Protein AF-A0A9E1V1H5-F1 (afdb_monomer)

Secondary structure (DSSP, 8-state):
--HHHHHHHHHHHHHHHHHHHHHHHTS------TT---B-TTT-SBGGG-TTT-HHHHHHH-B-TTT-SBGGG-TTT-GGGHHHHHHTT--BTTTTB-GGG-GGGTTTT----

Structure (mmCIF, N/CA/C/O backbone):
data_AF-A0A9E1V1H5-F1
#
_entry.id   AF-A0A9E1V1H5-F1
#
loop_
_atom_site.group_PDB
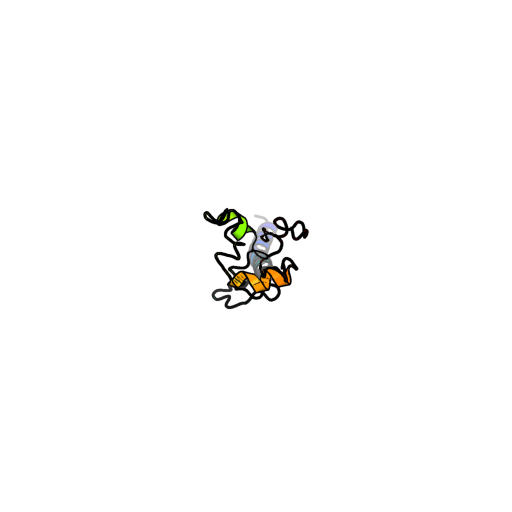_atom_site.id
_atom_site.type_symbol
_atom_site.label_atom_id
_atom_site.label_alt_id
_atom_site.label_comp_id
_atom_site.label_asym_id
_atom_site.label_entity_id
_atom_site.label_seq_id
_atom_site.pdbx_PDB_ins_code
_atom_site.Cartn_x
_atom_site.Cartn_y
_atom_site.Cartn_z
_atom_site.occupancy
_atom_site.B_iso_or_equiv
_atom_site.auth_seq_id
_atom_site.auth_comp_id
_atom_site.auth_asym_id
_atom_site.auth_atom_id
_atom_site.pdbx_PDB_model_num
ATOM 1 N N . MET A 1 1 ? 70.006 -4.438 -20.877 1.00 54.75 1 MET A N 1
ATOM 2 C CA . MET A 1 1 ? 68.636 -4.515 -20.324 1.00 54.75 1 MET A CA 1
ATOM 3 C C . MET A 1 1 ? 68.122 -5.923 -20.551 1.00 54.75 1 MET A C 1
ATOM 5 O O . MET A 1 1 ? 68.123 -6.392 -21.683 1.00 54.75 1 MET A O 1
ATOM 9 N N . SER A 1 2 ? 67.880 -6.645 -19.459 1.00 50.97 2 SER A N 1
ATOM 10 C CA . SER A 1 2 ? 67.689 -8.096 -19.418 1.00 50.97 2 SER A CA 1
ATOM 11 C C . SER A 1 2 ? 66.461 -8.512 -20.227 1.00 50.97 2 SER A C 1
ATOM 13 O O . SER A 1 2 ? 65.368 -8.005 -19.998 1.00 50.97 2 SER A O 1
ATOM 15 N N . LYS A 1 3 ? 66.639 -9.457 -21.163 1.00 62.97 3 LYS A N 1
ATOM 16 C CA . LYS A 1 3 ? 65.586 -10.034 -22.028 1.00 62.97 3 LYS A CA 1
ATOM 17 C C . LYS A 1 3 ? 64.317 -10.445 -21.258 1.00 62.97 3 LYS A C 1
ATOM 19 O O . LYS A 1 3 ? 63.225 -10.415 -21.810 1.00 62.97 3 LYS A O 1
ATOM 24 N N . ASN A 1 4 ? 64.454 -10.730 -19.965 1.00 56.47 4 ASN A N 1
ATOM 25 C CA . ASN A 1 4 ? 63.372 -11.074 -19.047 1.00 56.47 4 ASN A CA 1
ATOM 26 C C . ASN A 1 4 ? 62.415 -9.893 -18.772 1.00 56.47 4 ASN A C 1
ATOM 28 O O . ASN A 1 4 ? 61.225 -10.112 -18.574 1.00 56.47 4 ASN A O 1
ATOM 32 N N . ILE A 1 5 ? 62.901 -8.646 -18.817 1.00 63.25 5 ILE A N 1
ATOM 33 C CA . ILE A 1 5 ? 62.079 -7.432 -18.658 1.00 63.25 5 ILE A CA 1
ATOM 34 C C . ILE A 1 5 ? 61.210 -7.209 -19.904 1.00 63.25 5 ILE A C 1
ATOM 36 O O . ILE A 1 5 ? 60.038 -6.868 -19.782 1.00 63.25 5 ILE A O 1
ATOM 40 N N . ALA A 1 6 ? 61.745 -7.474 -21.102 1.00 60.94 6 ALA A N 1
ATOM 41 C CA . ALA A 1 6 ? 60.985 -7.347 -22.348 1.00 60.94 6 ALA A CA 1
ATOM 42 C C . ALA A 1 6 ? 59.823 -8.358 -22.427 1.00 60.94 6 ALA A C 1
ATOM 44 O O . ALA A 1 6 ? 58.735 -8.007 -22.874 1.00 60.94 6 ALA A O 1
ATOM 45 N N . ILE A 1 7 ? 60.023 -9.586 -21.932 1.00 62.88 7 ILE A N 1
ATOM 46 C CA . ILE A 1 7 ? 58.978 -10.624 -21.895 1.00 62.88 7 ILE A CA 1
ATOM 47 C C . ILE A 1 7 ? 57.887 -10.279 -20.865 1.00 62.88 7 ILE A C 1
ATOM 49 O O . ILE A 1 7 ? 56.702 -10.457 -21.145 1.00 62.88 7 ILE A O 1
ATOM 53 N N . ALA A 1 8 ? 58.259 -9.722 -19.706 1.00 60.72 8 ALA A N 1
ATOM 54 C CA . ALA A 1 8 ? 57.297 -9.303 -18.684 1.00 60.72 8 ALA A CA 1
ATOM 55 C C . ALA A 1 8 ? 56.380 -8.158 -19.161 1.00 60.72 8 ALA A C 1
ATOM 57 O O . ALA A 1 8 ? 55.185 -8.172 -18.877 1.00 60.72 8 ALA A O 1
ATOM 58 N N . ILE A 1 9 ? 56.904 -7.208 -19.943 1.00 64.44 9 ILE A N 1
ATOM 59 C CA . ILE A 1 9 ? 56.118 -6.086 -20.485 1.00 64.44 9 ILE A CA 1
ATOM 60 C C . ILE A 1 9 ? 55.092 -6.569 -21.525 1.00 64.44 9 ILE A C 1
ATOM 62 O O . ILE A 1 9 ? 53.955 -6.102 -21.524 1.00 64.44 9 ILE A O 1
ATOM 66 N N . VAL A 1 10 ? 55.442 -7.550 -22.365 1.00 63.78 10 VAL A N 1
ATOM 67 C CA . VAL A 1 10 ? 54.515 -8.123 -23.362 1.00 63.78 10 VAL A CA 1
ATOM 68 C C . VAL A 1 10 ? 53.376 -8.906 -22.696 1.00 63.78 10 VAL A C 1
ATOM 70 O O . VAL A 1 10 ? 52.227 -8.793 -23.121 1.00 63.78 10 VAL A O 1
ATOM 73 N N . MET A 1 11 ? 53.656 -9.641 -21.615 1.00 61.81 11 MET A N 1
ATOM 74 C CA . MET A 1 11 ? 52.626 -10.368 -20.858 1.00 61.81 11 MET A CA 1
ATOM 75 C C . MET A 1 11 ? 51.640 -9.424 -20.151 1.00 61.81 11 MET A C 1
ATOM 77 O O . MET A 1 11 ? 50.439 -9.692 -20.130 1.00 61.81 11 MET A O 1
ATOM 81 N N . ILE A 1 12 ? 52.122 -8.293 -19.624 1.00 62.28 12 ILE A N 1
ATOM 82 C CA . ILE A 1 12 ? 51.270 -7.278 -18.983 1.00 62.28 12 ILE A CA 1
ATOM 83 C C . ILE A 1 12 ? 50.374 -6.580 -20.017 1.00 62.28 12 ILE A C 1
ATOM 85 O O . ILE A 1 12 ? 49.205 -6.342 -19.733 1.00 62.28 12 ILE A O 1
ATOM 89 N N . LEU A 1 13 ? 50.864 -6.314 -21.234 1.00 59.16 13 LEU A N 1
ATOM 90 C CA . LEU A 1 13 ? 50.058 -5.682 -22.289 1.00 59.16 13 LEU A CA 1
ATOM 91 C C . LEU A 1 13 ? 48.975 -6.611 -22.873 1.00 59.16 13 LEU A C 1
ATOM 93 O O . LEU A 1 13 ? 47.926 -6.124 -23.287 1.00 59.16 13 LEU A O 1
ATOM 97 N N . LEU A 1 14 ? 49.177 -7.933 -22.871 1.00 58.69 14 LEU A N 1
ATOM 98 C CA . LEU A 1 14 ? 48.176 -8.898 -23.356 1.00 58.69 14 LEU A CA 1
ATOM 99 C C . LEU A 1 14 ? 47.142 -9.297 -22.282 1.00 58.69 14 LEU A C 1
ATOM 101 O O . LEU A 1 14 ? 45.986 -9.564 -22.617 1.00 58.69 14 LEU A O 1
ATOM 105 N N . GLY A 1 15 ? 47.510 -9.282 -20.995 1.00 52.56 15 GLY A N 1
ATOM 106 C CA . GLY A 1 15 ? 46.644 -9.690 -19.877 1.00 52.56 15 GLY A CA 1
ATOM 107 C C . GLY A 1 15 ? 45.499 -8.728 -19.521 1.00 52.56 15 GLY A C 1
ATOM 108 O O . GLY A 1 15 ? 44.559 -9.126 -18.836 1.00 52.56 15 GLY A O 1
ATOM 109 N N . VAL A 1 16 ? 45.524 -7.483 -20.009 1.00 55.69 16 VAL A N 1
ATOM 110 C CA . VAL A 1 16 ? 44.473 -6.478 -19.728 1.00 55.69 16 VAL A CA 1
ATOM 111 C C . VAL A 1 16 ? 43.172 -6.760 -20.502 1.00 55.69 16 VAL A C 1
ATOM 113 O O . VAL A 1 16 ? 42.097 -6.330 -20.090 1.00 55.69 16 VAL A O 1
ATOM 116 N N . SER A 1 17 ? 43.229 -7.548 -21.580 1.00 54.78 17 SER A N 1
ATOM 117 C CA . SER A 1 17 ? 42.059 -7.843 -22.423 1.00 54.78 17 SER A CA 1
ATOM 118 C C . SER A 1 17 ? 41.082 -8.864 -21.809 1.00 54.78 17 SER A C 1
ATOM 120 O O . SER A 1 17 ? 39.868 -8.705 -21.934 1.00 54.78 17 SER A O 1
ATOM 122 N N . GLY A 1 18 ? 41.577 -9.876 -21.087 1.00 53.66 18 GLY A N 1
ATOM 123 C CA . GLY A 1 18 ? 40.736 -10.936 -20.510 1.00 53.66 18 GLY A CA 1
ATOM 124 C C . GLY A 1 18 ? 39.993 -10.525 -19.234 1.00 53.66 18 GLY A C 1
ATOM 125 O O . GLY A 1 18 ? 38.814 -10.839 -19.071 1.00 53.66 18 GLY A O 1
ATOM 126 N N . GLY A 1 19 ? 40.651 -9.774 -18.343 1.00 54.81 19 GLY A N 1
ATOM 127 C CA . GLY A 1 19 ? 40.039 -9.312 -17.090 1.00 54.81 19 GLY A CA 1
ATOM 128 C C . GLY A 1 19 ? 38.923 -8.285 -17.308 1.00 54.81 19 GLY A C 1
ATOM 129 O O . GLY A 1 19 ? 37.903 -8.321 -16.622 1.00 54.81 19 GLY A O 1
ATOM 130 N N . PHE A 1 20 ? 39.073 -7.417 -18.314 1.00 56.72 20 PHE A N 1
ATOM 131 C CA . PHE A 1 20 ? 38.053 -6.425 -18.662 1.00 56.72 20 PHE A CA 1
ATOM 132 C C . PHE A 1 20 ? 36.797 -7.073 -19.272 1.00 56.72 20 PHE A C 1
ATOM 134 O O . PHE A 1 20 ? 35.678 -6.670 -18.956 1.00 56.72 20 PHE A O 1
ATOM 141 N N . ALA A 1 21 ? 36.962 -8.124 -20.085 1.00 56.81 21 ALA A N 1
ATOM 142 C CA . ALA A 1 21 ? 35.842 -8.900 -20.620 1.00 56.81 21 ALA A CA 1
ATOM 143 C C . ALA A 1 21 ? 35.081 -9.663 -19.518 1.00 56.81 21 ALA A C 1
ATOM 145 O O . ALA A 1 21 ? 33.850 -9.691 -19.528 1.00 56.81 21 ALA A O 1
ATOM 146 N N . TYR A 1 22 ? 35.794 -10.219 -18.530 1.00 57.44 22 TYR A N 1
ATOM 147 C CA . TYR A 1 22 ? 35.168 -10.936 -17.414 1.00 57.44 22 TYR A CA 1
ATOM 148 C C . TYR A 1 22 ? 34.340 -10.010 -16.507 1.00 57.44 22 TYR A C 1
ATOM 150 O O . TYR A 1 22 ? 33.238 -10.374 -16.096 1.00 57.44 22 TYR A O 1
ATOM 158 N N . LEU A 1 23 ? 34.814 -8.785 -16.251 1.00 57.06 23 LEU A N 1
ATOM 159 C CA . LEU A 1 23 ? 34.057 -7.776 -15.494 1.00 57.06 23 LEU A CA 1
ATOM 160 C C . LEU A 1 23 ? 32.834 -7.251 -16.260 1.00 57.06 23 LEU A C 1
ATOM 162 O O . LEU A 1 23 ? 31.828 -6.914 -15.644 1.00 57.06 23 LEU A O 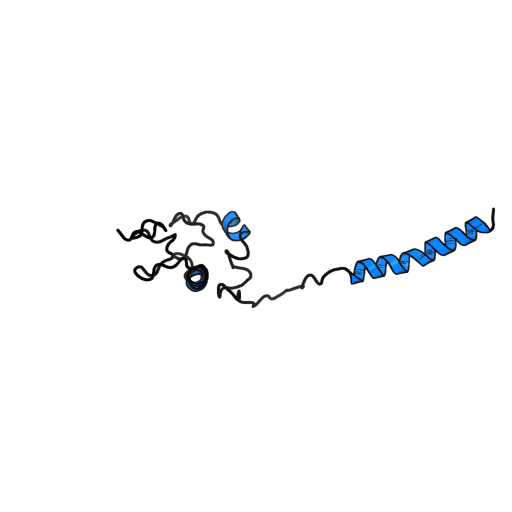1
ATOM 166 N N . ARG A 1 24 ? 32.880 -7.220 -17.597 1.00 58.19 24 ARG A N 1
ATOM 167 C CA . ARG A 1 24 ? 31.712 -6.871 -18.421 1.00 58.19 24 ARG A CA 1
ATOM 168 C C . ARG A 1 24 ? 30.648 -7.973 -18.474 1.00 58.19 24 ARG A C 1
ATOM 170 O O . ARG A 1 24 ? 29.470 -7.645 -18.489 1.00 58.19 24 ARG A O 1
ATOM 177 N N . MET A 1 25 ? 31.030 -9.253 -18.475 1.00 55.91 25 MET A N 1
ATOM 178 C CA . MET A 1 25 ? 30.079 -10.382 -18.500 1.00 55.91 25 MET A CA 1
ATOM 179 C C . MET A 1 25 ? 29.453 -10.705 -17.138 1.00 55.91 25 MET A C 1
ATOM 181 O O . MET A 1 25 ? 28.458 -11.419 -17.085 1.00 55.91 25 MET A O 1
ATOM 185 N N . SER A 1 26 ? 30.022 -10.190 -16.046 1.00 59.62 26 SER A N 1
ATOM 186 C CA . SER A 1 26 ? 29.494 -10.374 -14.690 1.00 59.62 26 SER A CA 1
ATOM 187 C C . SER A 1 26 ? 28.654 -9.198 -14.191 1.00 59.62 26 SER A C 1
ATOM 189 O O . SER A 1 26 ? 28.200 -9.244 -13.052 1.00 59.62 26 SER A O 1
ATOM 191 N N . GLN A 1 27 ? 28.386 -8.184 -15.027 1.00 59.03 27 GLN A N 1
ATOM 192 C CA . GLN A 1 27 ? 27.301 -7.248 -14.741 1.00 59.03 27 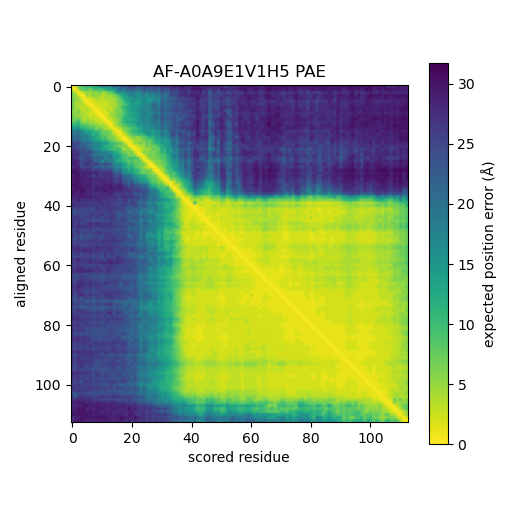GLN A CA 1
ATOM 193 C C . GLN A 1 27 ? 25.981 -8.029 -14.840 1.00 59.03 27 GLN A C 1
ATOM 195 O O . GLN A 1 27 ? 25.644 -8.497 -15.932 1.00 59.03 27 GLN A O 1
ATOM 200 N N . PRO A 1 28 ? 25.230 -8.204 -13.736 1.00 51.84 28 PRO A N 1
ATOM 201 C CA . PRO A 1 28 ? 23.839 -8.609 -13.839 1.00 51.84 28 PRO A CA 1
ATOM 202 C C . PRO A 1 28 ? 23.158 -7.563 -14.710 1.00 51.84 28 PRO A C 1
ATOM 204 O O . PRO A 1 28 ? 23.436 -6.373 -14.568 1.00 51.84 28 PRO A O 1
ATOM 207 N N . SER A 1 29 ? 22.311 -8.004 -15.633 1.00 50.47 29 SER A N 1
ATOM 208 C CA . SER A 1 29 ? 21.463 -7.108 -16.400 1.00 50.47 29 SER A CA 1
ATOM 209 C C . SER A 1 29 ? 20.621 -6.291 -15.424 1.00 50.47 29 SER A C 1
ATOM 211 O O . SER A 1 29 ? 19.591 -6.752 -14.930 1.00 50.47 29 SER A O 1
ATOM 213 N N . GLU A 1 30 ? 21.078 -5.085 -15.123 1.00 55.62 30 GLU A N 1
ATOM 214 C CA . GLU A 1 30 ? 20.209 -4.016 -14.679 1.00 55.62 30 GLU A CA 1
ATOM 215 C C . GLU A 1 30 ? 19.329 -3.770 -15.888 1.00 55.62 30 GLU A C 1
ATOM 217 O O . GLU A 1 30 ? 19.756 -3.225 -16.904 1.00 55.62 30 GLU A O 1
ATOM 222 N N . THR A 1 31 ? 18.150 -4.372 -15.837 1.00 44.00 31 THR A N 1
ATOM 223 C CA . THR A 1 31 ? 17.070 -4.125 -16.766 1.00 44.00 31 THR A CA 1
ATOM 224 C C . THR A 1 31 ? 16.938 -2.620 -16.905 1.00 44.00 31 THR A C 1
ATOM 226 O O . THR A 1 31 ? 16.463 -1.939 -15.995 1.00 44.00 31 THR A O 1
ATOM 229 N N . GLU A 1 32 ? 17.399 -2.115 -18.043 1.00 55.97 32 GLU A N 1
ATOM 230 C CA . GLU A 1 32 ? 16.971 -0.849 -18.602 1.00 55.97 32 GLU A CA 1
ATOM 231 C C . GLU A 1 32 ? 15.467 -0.984 -18.862 1.00 55.97 32 GLU A C 1
ATOM 233 O O . GLU A 1 32 ? 15.034 -1.281 -19.970 1.00 55.97 32 GLU A O 1
ATOM 238 N N . ASP A 1 33 ? 14.658 -0.848 -17.811 1.00 48.72 33 ASP A N 1
ATOM 239 C CA . ASP A 1 33 ? 13.206 -0.791 -17.921 1.00 48.72 33 ASP A CA 1
ATOM 240 C C . ASP A 1 33 ? 12.789 0.674 -18.046 1.00 48.72 33 ASP A C 1
ATOM 242 O O . ASP A 1 33 ? 12.181 1.299 -17.172 1.00 48.72 33 ASP A O 1
ATOM 246 N N . ALA A 1 34 ? 13.196 1.260 -19.169 1.00 56.19 34 ALA A N 1
ATOM 247 C CA . ALA A 1 34 ? 12.440 2.352 -19.734 1.00 56.19 34 ALA A CA 1
ATOM 248 C C . ALA A 1 34 ? 11.131 1.730 -20.243 1.00 56.19 34 ALA A C 1
ATOM 250 O O . ALA A 1 34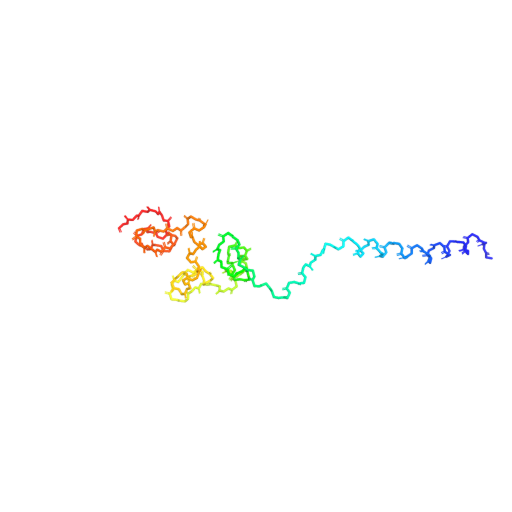 ? 11.155 0.916 -21.163 1.00 56.19 34 ALA A O 1
ATOM 251 N N . THR A 1 35 ? 10.011 2.137 -19.633 1.00 49.28 35 THR A N 1
ATOM 252 C CA . THR A 1 35 ? 8.625 1.635 -19.783 1.00 49.28 35 THR A CA 1
ATOM 253 C C . THR A 1 35 ? 8.206 0.394 -18.968 1.00 49.28 35 THR A C 1
ATOM 255 O O . THR A 1 35 ? 7.568 -0.512 -19.506 1.00 49.28 35 THR A O 1
ATOM 258 N N . VAL A 1 36 ? 8.339 0.443 -17.630 1.00 52.19 36 VAL A N 1
ATOM 259 C CA . VAL A 1 36 ? 7.557 -0.442 -16.739 1.00 52.19 36 VAL A CA 1
ATOM 260 C C . VAL A 1 36 ? 6.073 -0.041 -16.821 1.00 52.19 36 VAL A C 1
ATOM 262 O O . VAL A 1 36 ? 5.533 0.672 -15.979 1.00 52.19 36 VAL A O 1
ATOM 265 N N . THR A 1 37 ? 5.362 -0.546 -17.824 1.00 55.00 37 THR A N 1
ATOM 266 C CA . THR A 1 37 ? 3.896 -0.711 -17.781 1.00 55.00 37 THR A CA 1
ATOM 267 C C . THR A 1 37 ? 3.523 -1.962 -16.971 1.00 55.00 37 THR A C 1
ATOM 269 O O . THR A 1 37 ? 2.502 -2.604 -17.203 1.00 55.00 37 THR A O 1
ATOM 272 N N . GLY A 1 38 ? 4.373 -2.334 -16.011 1.00 71.75 38 GLY A N 1
ATOM 273 C CA . GLY A 1 38 ? 4.188 -3.460 -15.116 1.00 71.75 38 GLY A CA 1
ATOM 274 C C . GLY A 1 38 ? 3.252 -3.097 -13.972 1.00 71.75 38 GLY A C 1
ATOM 275 O O . GLY A 1 38 ? 3.474 -2.137 -13.231 1.00 71.75 38 GLY A O 1
ATOM 276 N N . GLN A 1 39 ? 2.190 -3.880 -13.826 1.00 85.75 39 GLN A N 1
ATOM 277 C CA . GLN A 1 39 ? 1.432 -3.936 -12.586 1.00 85.75 39 GLN A CA 1
ATOM 278 C C . GLN A 1 39 ? 2.209 -4.790 -11.584 1.00 85.75 39 GLN A C 1
ATOM 280 O O . GLN A 1 39 ? 2.718 -5.856 -11.926 1.00 85.75 39 GLN A O 1
ATOM 285 N N . CYS A 1 40 ? 2.238 -4.350 -10.337 1.00 92.56 40 CYS A N 1
ATOM 286 C CA . CYS A 1 40 ? 2.730 -5.122 -9.221 1.00 92.56 40 CYS A CA 1
ATOM 287 C C . CYS A 1 40 ? 1.894 -6.378 -9.046 1.00 92.56 40 CYS A C 1
ATOM 289 O O . CYS A 1 40 ? 0.707 -6.304 -8.727 1.00 92.56 40 CYS A O 1
ATOM 291 N N . ALA A 1 41 ? 2.517 -7.540 -9.238 1.00 91.19 41 ALA A N 1
ATOM 292 C CA . ALA A 1 41 ? 1.817 -8.821 -9.247 1.00 91.19 41 ALA A CA 1
ATOM 293 C C . ALA A 1 41 ? 1.059 -9.097 -7.936 1.00 91.19 41 ALA A C 1
ATOM 295 O O . ALA A 1 41 ? -0.015 -9.696 -7.962 1.00 91.19 41 ALA A O 1
ATOM 296 N N . LYS A 1 42 ? 1.592 -8.640 -6.793 1.00 93.94 42 LYS A N 1
ATOM 297 C CA . LYS A 1 42 ? 0.961 -8.829 -5.480 1.00 93.94 42 LYS A CA 1
ATOM 298 C C . LYS A 1 42 ? -0.130 -7.792 -5.206 1.00 93.94 42 LYS A C 1
ATOM 300 O O . LYS A 1 42 ? -1.208 -8.156 -4.751 1.00 93.94 42 LYS A O 1
ATOM 305 N N . HIS A 1 43 ? 0.147 -6.515 -5.469 1.00 93.62 43 HIS A N 1
ATOM 306 C CA . HIS A 1 43 ? -0.703 -5.401 -5.023 1.00 93.62 43 HIS A CA 1
ATOM 307 C C . HIS A 1 43 ? -1.623 -4.828 -6.095 1.00 93.62 43 HIS A C 1
ATOM 309 O O . HIS A 1 43 ? -2.468 -4.000 -5.774 1.00 93.62 43 HIS A O 1
ATOM 315 N N . GLN A 1 44 ? -1.476 -5.266 -7.347 1.00 93.25 44 GLN A N 1
ATOM 316 C CA . GLN A 1 44 ? -2.316 -4.882 -8.487 1.00 93.25 44 GLN A CA 1
ATOM 317 C C . GLN A 1 44 ? -2.39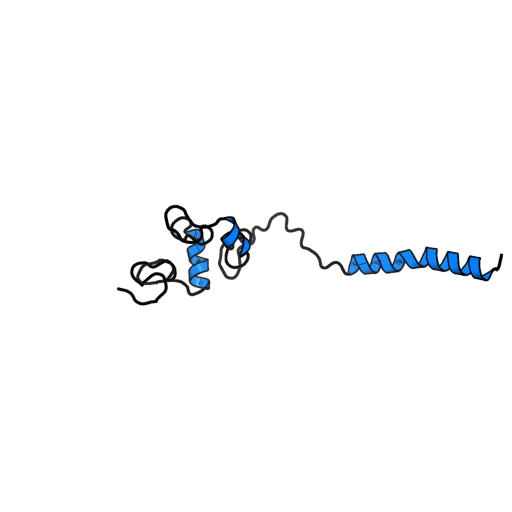0 -3.361 -8.713 1.00 93.25 44 GLN A C 1
ATOM 319 O O . GLN A 1 44 ? -3.428 -2.815 -9.078 1.00 93.25 44 GLN A O 1
ATOM 324 N N . ILE A 1 45 ? -1.264 -2.681 -8.508 1.00 90.06 45 ILE A N 1
ATOM 325 C CA . ILE A 1 45 ? -1.052 -1.253 -8.789 1.00 90.06 45 ILE A CA 1
ATOM 326 C C . ILE A 1 45 ? 0.194 -1.083 -9.650 1.00 90.06 45 ILE A C 1
ATOM 328 O O . ILE A 1 45 ? 0.948 -2.035 -9.794 1.00 90.06 45 ILE A O 1
ATOM 332 N N . ALA A 1 46 ? 0.436 0.088 -10.239 1.00 90.50 46 ALA A N 1
ATOM 333 C CA . ALA A 1 46 ? 1.655 0.301 -11.022 1.00 90.50 46 ALA A CA 1
ATOM 334 C C . ALA A 1 46 ? 2.906 0.026 -10.166 1.00 90.50 46 ALA A C 1
ATOM 336 O O . ALA A 1 46 ? 3.017 0.561 -9.063 1.00 90.50 46 ALA A O 1
ATOM 337 N N . GLU A 1 47 ? 3.841 -0.787 -10.668 1.00 87.19 47 GLU A N 1
ATOM 338 C CA . GLU A 1 47 ? 5.052 -1.196 -9.934 1.00 87.19 47 GLU A CA 1
ATOM 339 C C . GLU A 1 47 ? 5.838 0.028 -9.437 1.00 87.19 47 GLU A C 1
ATOM 341 O O . GLU A 1 47 ? 6.214 0.109 -8.269 1.00 87.19 47 GLU A O 1
ATOM 346 N N . ALA A 1 48 ? 5.969 1.046 -10.294 1.00 88.44 48 ALA A N 1
ATOM 347 C CA . ALA A 1 48 ? 6.637 2.308 -9.980 1.00 88.44 48 ALA A CA 1
ATOM 348 C C . ALA A 1 48 ? 5.970 3.112 -8.847 1.00 88.44 48 ALA A C 1
ATOM 350 O O . ALA A 1 48 ? 6.612 3.956 -8.227 1.00 88.44 48 ALA A O 1
ATOM 351 N N . GLN A 1 49 ? 4.686 2.871 -8.581 1.00 89.00 49 GLN A N 1
ATOM 352 C CA . GLN A 1 49 ? 3.897 3.582 -7.575 1.00 89.00 49 GLN A CA 1
ATOM 353 C C . GLN A 1 49 ? 3.529 2.687 -6.392 1.00 89.00 49 GLN A C 1
ATOM 355 O O . GLN A 1 49 ? 2.706 3.084 -5.572 1.00 89.00 49 GLN A O 1
ATOM 360 N N . CYS A 1 50 ? 4.105 1.485 -6.293 1.00 94.00 50 CYS A N 1
ATOM 361 C CA . CYS A 1 50 ? 3.757 0.545 -5.242 1.00 94.00 50 CYS A CA 1
ATOM 362 C C . CYS A 1 50 ? 4.416 0.923 -3.903 1.00 94.00 50 CYS A C 1
ATOM 364 O O . CYS A 1 50 ? 5.620 0.703 -3.748 1.00 94.00 50 CYS A O 1
ATOM 366 N N . PRO A 1 51 ? 3.667 1.420 -2.895 1.00 95.00 51 PRO A N 1
ATOM 367 C CA . PRO A 1 51 ? 4.248 1.848 -1.618 1.00 95.00 51 PRO A CA 1
ATOM 368 C C . PRO A 1 51 ? 4.757 0.667 -0.780 1.00 95.00 51 PRO A C 1
ATOM 370 O O . PRO A 1 51 ? 5.596 0.837 0.104 1.00 95.00 51 PRO A O 1
ATOM 373 N N . TRP A 1 52 ? 4.239 -0.537 -1.046 1.00 94.62 52 TRP A N 1
ATOM 374 C CA . TRP A 1 52 ? 4.622 -1.765 -0.352 1.00 94.62 52 TRP A CA 1
ATOM 375 C C . TRP A 1 52 ? 5.939 -2.348 -0.873 1.00 94.62 52 TRP A C 1
ATOM 377 O O . TRP A 1 52 ? 6.740 -2.834 -0.072 1.00 94.62 52 TRP A O 1
ATOM 387 N N . CYS A 1 53 ? 6.193 -2.259 -2.183 1.00 93.56 53 CYS A N 1
ATOM 388 C CA . CYS A 1 53 ? 7.456 -2.680 -2.797 1.00 93.56 53 CYS A CA 1
ATOM 389 C C . CYS A 1 53 ? 8.533 -1.593 -2.691 1.00 93.56 53 CYS A C 1
ATOM 391 O O . CYS A 1 53 ? 9.686 -1.894 -2.384 1.00 93.56 53 CYS A O 1
ATOM 393 N N . ASN A 1 54 ? 8.156 -0.324 -2.867 1.00 92.56 54 ASN A N 1
ATOM 394 C CA . ASN A 1 54 ? 9.042 0.820 -2.705 1.00 92.56 54 ASN A CA 1
ATOM 395 C C . ASN A 1 54 ? 8.634 1.670 -1.493 1.00 92.56 54 ASN A C 1
ATOM 397 O O . ASN A 1 54 ? 7.915 2.665 -1.598 1.00 92.56 54 ASN A O 1
ATOM 401 N N . LYS A 1 55 ? 9.166 1.307 -0.322 1.00 93.81 55 LYS A N 1
ATOM 402 C CA . LYS A 1 55 ? 8.910 2.024 0.938 1.00 93.81 55 LYS A CA 1
ATOM 403 C C . LYS A 1 55 ? 9.478 3.447 0.964 1.00 93.81 55 LYS A C 1
ATOM 405 O O . LYS A 1 55 ? 9.081 4.225 1.832 1.00 93.81 55 LYS A O 1
ATOM 410 N N . ALA A 1 56 ? 10.388 3.803 0.050 1.00 94.31 56 ALA A N 1
ATOM 411 C CA . ALA A 1 56 ? 10.898 5.170 -0.036 1.00 94.31 56 ALA A CA 1
ATOM 412 C C . ALA A 1 56 ? 9.764 6.157 -0.345 1.00 94.31 56 ALA A C 1
ATOM 414 O O . ALA A 1 56 ? 9.708 7.212 0.280 1.00 94.31 56 ALA A O 1
ATOM 415 N N . LEU A 1 57 ? 8.785 5.751 -1.164 1.00 92.62 57 LEU A N 1
ATOM 416 C CA . LEU A 1 57 ? 7.599 6.554 -1.484 1.00 92.62 57 LEU A CA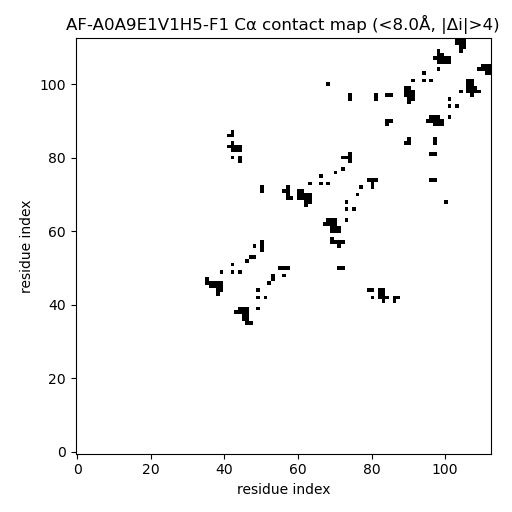 1
ATOM 417 C C . LEU A 1 57 ? 6.834 6.983 -0.224 1.00 92.62 57 LEU A C 1
ATOM 419 O O . LEU A 1 57 ? 6.448 8.140 -0.088 1.00 92.62 57 LEU A O 1
ATOM 423 N N . VAL A 1 58 ? 6.670 6.070 0.740 1.00 93.50 58 VAL A N 1
ATOM 424 C CA . VAL A 1 58 ? 5.976 6.345 2.012 1.00 93.50 58 VAL A CA 1
ATOM 425 C C . VAL A 1 58 ? 6.706 7.417 2.822 1.00 93.50 58 VAL A C 1
ATOM 427 O O . VAL A 1 58 ? 6.073 8.261 3.453 1.00 93.50 58 VAL A O 1
ATOM 430 N N . LYS A 1 59 ? 8.041 7.400 2.802 1.00 92.44 59 LYS A N 1
ATOM 431 C CA . LYS A 1 59 ? 8.869 8.365 3.530 1.00 92.44 59 LYS A CA 1
ATOM 432 C C . LYS A 1 59 ? 8.935 9.719 2.822 1.00 92.44 59 LYS A C 1
ATOM 434 O O . LYS A 1 59 ? 8.885 10.746 3.489 1.00 92.44 59 LYS A O 1
ATOM 439 N N . GLU A 1 60 ? 9.079 9.715 1.503 1.00 94.62 60 GLU A N 1
ATOM 440 C CA . GLU A 1 60 ? 9.287 10.918 0.691 1.00 94.62 60 GLU A CA 1
ATOM 441 C C . GLU A 1 60 ? 8.014 11.750 0.545 1.00 94.62 60 GLU A C 1
ATOM 443 O O . GLU A 1 60 ? 8.075 12.973 0.637 1.00 94.62 60 GLU A O 1
ATOM 448 N N . MET A 1 61 ? 6.858 11.101 0.373 1.00 93.38 61 MET A N 1
ATOM 449 C CA . MET A 1 61 ? 5.578 11.806 0.251 1.00 93.38 61 MET A CA 1
ATOM 450 C C . MET A 1 61 ? 5.062 12.327 1.602 1.00 93.38 61 MET A C 1
ATOM 452 O O . MET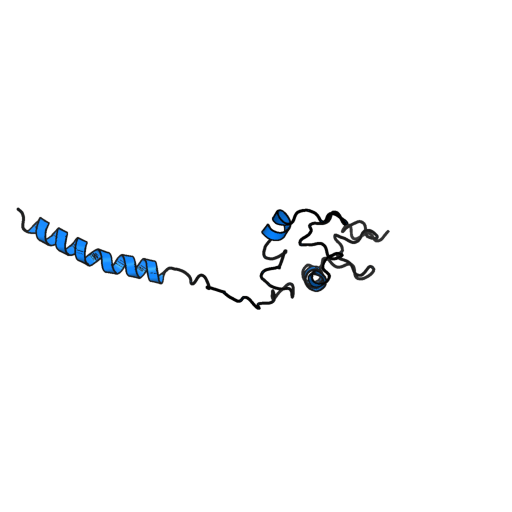 A 1 61 ? 4.271 13.265 1.635 1.00 93.38 61 MET A O 1
ATOM 456 N N . GLY A 1 62 ? 5.525 11.754 2.718 1.00 94.88 62 GLY A N 1
ATOM 457 C CA . GLY A 1 62 ? 5.153 12.199 4.060 1.00 94.88 62 GLY A CA 1
ATOM 458 C C . GLY A 1 62 ? 3.682 11.922 4.411 1.00 94.88 62 GLY A C 1
ATOM 459 O O . GLY A 1 62 ? 3.063 11.036 3.821 1.00 94.88 62 GLY A O 1
ATOM 460 N N . PRO A 1 63 ? 3.121 12.609 5.422 1.00 96.56 63 PRO A N 1
ATOM 461 C CA . PRO A 1 63 ? 1.727 12.445 5.822 1.00 96.56 63 PRO A CA 1
ATOM 462 C C . PRO A 1 63 ? 0.764 13.211 4.905 1.00 96.56 63 PRO A C 1
ATOM 464 O O . PRO A 1 63 ? 1.031 14.341 4.501 1.00 96.56 63 PRO A O 1
ATOM 467 N N . CYS A 1 64 ? -0.401 12.620 4.660 1.00 96.56 64 CYS A N 1
ATOM 468 C CA . CYS A 1 64 ? -1.523 13.249 3.985 1.00 96.56 64 CYS A CA 1
ATOM 469 C C . CYS A 1 64 ? -2.051 14.427 4.814 1.00 96.56 64 CYS A C 1
ATOM 471 O O . CYS A 1 64 ? -2.411 14.223 5.980 1.00 96.56 64 CYS A O 1
ATOM 473 N N . PRO A 1 65 ? -2.163 15.639 4.244 1.00 96.31 65 PRO A N 1
ATOM 474 C CA . PRO A 1 65 ? -2.549 16.831 4.998 1.00 96.31 65 PRO A CA 1
ATOM 475 C C . PRO A 1 65 ? -3.983 16.768 5.540 1.00 96.31 65 PRO A C 1
ATOM 477 O O . PRO A 1 65 ? -4.263 17.347 6.585 1.00 96.31 65 PRO A O 1
ATOM 480 N N . GLU A 1 66 ? -4.886 16.056 4.861 1.00 95.44 66 GLU A N 1
ATOM 481 C CA . GLU A 1 66 ? -6.299 15.966 5.254 1.00 95.44 66 GLU A CA 1
ATOM 482 C C . GLU A 1 66 ? -6.587 14.794 6.200 1.00 95.44 66 GLU A C 1
ATOM 484 O O . GLU A 1 66 ? -7.511 14.855 7.010 1.00 95.44 66 GLU A O 1
ATOM 489 N N . HIS A 1 67 ? -5.811 13.713 6.094 1.00 93.12 67 HIS A N 1
ATOM 490 C CA . HIS A 1 67 ? -6.146 12.430 6.718 1.00 93.12 67 HIS A CA 1
ATOM 491 C C . HIS A 1 67 ? -5.099 11.926 7.716 1.00 93.12 67 HIS A C 1
ATOM 493 O O . HIS A 1 67 ? -5.377 10.979 8.447 1.00 93.12 67 HIS A O 1
ATOM 499 N N . GLY A 1 68 ? -3.900 12.517 7.753 1.00 92.69 68 GLY A N 1
ATOM 500 C CA . GLY A 1 68 ? -2.842 12.182 8.715 1.00 92.69 68 GLY A CA 1
ATOM 501 C C . GLY A 1 68 ? -2.195 10.800 8.541 1.00 92.69 68 GLY A C 1
ATOM 502 O O . GLY A 1 68 ? -1.270 10.465 9.275 1.00 92.69 68 GLY A O 1
ATOM 503 N N . VAL A 1 69 ? -2.648 10.003 7.573 1.00 94.25 69 VAL A N 1
ATOM 504 C CA . VAL A 1 69 ? -2.021 8.737 7.157 1.00 94.25 69 VAL A CA 1
ATOM 505 C C . VAL A 1 69 ? -0.891 9.025 6.167 1.00 94.25 69 VAL A C 1
ATOM 507 O O . VAL A 1 69 ? -0.934 10.072 5.526 1.00 94.25 69 VAL A O 1
ATOM 510 N N . PRO A 1 70 ? 0.113 8.149 5.987 1.00 96.06 70 PRO A N 1
ATOM 511 C CA . PRO A 1 70 ? 1.132 8.370 4.965 1.00 96.06 70 PRO A CA 1
ATOM 512 C C . PRO A 1 70 ? 0.485 8.574 3.592 1.00 96.06 70 PRO A C 1
ATOM 514 O O . PRO A 1 70 ? -0.367 7.783 3.195 1.00 96.06 70 PRO A O 1
ATOM 517 N N . GLU A 1 71 ? 0.877 9.622 2.875 1.00 96.38 71 GLU A N 1
ATOM 518 C CA . GLU A 1 71 ? 0.257 10.052 1.618 1.00 96.38 71 GLU A CA 1
ATOM 519 C C . GLU A 1 71 ? 0.290 8.932 0.572 1.00 96.38 71 GLU A C 1
ATOM 521 O O . GLU A 1 71 ? -0.730 8.609 -0.034 1.00 96.38 71 GLU A O 1
ATOM 526 N N . ALA A 1 72 ? 1.425 8.235 0.459 1.00 96.12 72 ALA A N 1
ATOM 527 C CA . ALA A 1 72 ? 1.573 7.072 -0.418 1.00 96.12 72 ALA A CA 1
ATOM 528 C C . ALA A 1 72 ? 0.610 5.916 -0.076 1.00 96.12 72 ALA A C 1
ATOM 530 O O . ALA A 1 72 ? 0.374 5.045 -0.904 1.00 96.12 72 ALA A O 1
ATOM 531 N N . LEU A 1 73 ? 0.060 5.890 1.139 1.00 96.12 73 LEU A N 1
ATOM 532 C CA . LEU A 1 73 ? -0.873 4.881 1.638 1.00 96.12 73 LEU A CA 1
ATOM 533 C C . LEU A 1 73 ? -2.272 5.462 1.904 1.00 96.12 73 LEU A C 1
ATOM 535 O O . LEU A 1 73 ? -3.112 4.778 2.481 1.00 96.12 73 LEU A O 1
ATOM 539 N N . CYS A 1 74 ? -2.578 6.692 1.487 1.00 96.12 74 CYS A N 1
ATOM 540 C CA . CYS A 1 74 ? -3.873 7.303 1.766 1.00 96.12 74 CYS A CA 1
ATOM 541 C C . CYS A 1 74 ? -4.963 6.750 0.837 1.00 96.12 74 CYS A C 1
ATOM 543 O O . CYS A 1 74 ? -5.185 7.260 -0.261 1.00 96.12 74 CYS A O 1
ATOM 545 N N . SER A 1 75 ? -5.695 5.725 1.286 1.00 95.12 75 SER A N 1
ATOM 546 C CA . SER A 1 75 ? -6.765 5.095 0.489 1.00 95.12 75 SER A CA 1
ATOM 547 C C . SER A 1 75 ? -7.944 6.034 0.201 1.00 95.12 75 SER A C 1
ATOM 549 O O . SER A 1 75 ? -8.678 5.834 -0.766 1.00 95.12 75 SER A O 1
ATOM 551 N N . ARG A 1 76 ? -8.100 7.081 1.023 1.00 94.75 76 ARG A N 1
ATOM 552 C CA . ARG A 1 76 ? -9.125 8.124 0.876 1.00 94.75 76 ARG A CA 1
ATOM 553 C C . ARG A 1 76 ? -8.809 9.086 -0.268 1.00 94.75 76 ARG A C 1
ATOM 555 O O . ARG A 1 76 ? -9.728 9.523 -0.951 1.00 94.75 76 ARG A O 1
ATOM 562 N N . CYS A 1 77 ? -7.528 9.379 -0.488 1.00 95.94 77 CYS A N 1
ATOM 563 C CA . CYS A 1 77 ? -7.064 10.210 -1.601 1.00 95.94 77 CYS A CA 1
ATOM 564 C C . CYS A 1 77 ? -6.798 9.375 -2.861 1.00 95.94 77 CYS A C 1
ATOM 566 O O . CYS A 1 77 ? -6.993 9.860 -3.973 1.00 95.94 77 CYS A O 1
ATOM 568 N N . ASN A 1 78 ? -6.393 8.110 -2.704 1.00 94.50 78 ASN A N 1
ATOM 569 C CA . ASN A 1 78 ? -6.070 7.218 -3.809 1.00 94.50 78 ASN A CA 1
ATOM 570 C C . ASN A 1 78 ? -6.739 5.838 -3.666 1.00 94.50 78 ASN A C 1
ATOM 572 O O . ASN A 1 78 ? -6.194 4.906 -3.069 1.00 94.50 78 ASN A O 1
ATOM 576 N N . ALA A 1 79 ? -7.901 5.681 -4.304 1.00 94.56 79 ALA A N 1
ATOM 577 C CA . ALA A 1 79 ? -8.646 4.421 -4.328 1.00 94.56 79 ALA A CA 1
ATOM 578 C C . ALA A 1 79 ? -7.936 3.294 -5.105 1.00 94.56 79 ALA A C 1
ATOM 580 O O . ALA A 1 79 ? -8.269 2.121 -4.916 1.00 94.56 79 ALA A O 1
ATOM 581 N N . ALA A 1 80 ? -6.936 3.606 -5.941 1.00 93.94 80 ALA A N 1
ATOM 582 C CA . ALA A 1 80 ? -6.162 2.584 -6.644 1.00 93.94 80 ALA A CA 1
ATOM 583 C C . ALA A 1 80 ? -5.370 1.692 -5.675 1.00 93.94 80 ALA A C 1
ATOM 585 O O . ALA A 1 80 ? -5.007 0.586 -6.042 1.00 93.94 80 ALA A O 1
ATOM 586 N N . LEU A 1 81 ? -5.153 2.128 -4.430 1.00 95.56 81 LEU A N 1
ATOM 587 C CA . LEU A 1 81 ? -4.456 1.360 -3.397 1.00 95.56 81 LEU A CA 1
ATOM 588 C C . LEU A 1 81 ? -5.303 0.222 -2.796 1.00 95.56 81 LEU A C 1
ATOM 590 O O . LEU A 1 81 ? -4.758 -0.657 -2.133 1.00 95.56 81 LEU A O 1
ATOM 594 N N . ILE A 1 82 ? -6.624 0.211 -3.009 1.00 95.56 82 ILE A N 1
ATOM 595 C CA . ILE A 1 82 ? -7.548 -0.760 -2.392 1.00 95.56 82 ILE A CA 1
ATOM 596 C C . ILE A 1 82 ? -7.158 -2.228 -2.662 1.00 95.56 82 ILE A C 1
ATOM 598 O O . ILE A 1 82 ? -7.169 -3.016 -1.712 1.00 95.56 82 ILE A O 1
ATOM 602 N N . PRO A 1 83 ? -6.820 -2.646 -3.900 1.00 95.44 83 PRO A N 1
ATOM 603 C CA . PRO A 1 83 ? -6.358 -4.008 -4.160 1.00 95.44 83 PRO A CA 1
ATOM 604 C C . PRO A 1 83 ? -5.099 -4.361 -3.362 1.00 95.44 83 PRO A C 1
ATOM 606 O O . PRO A 1 83 ? -5.017 -5.456 -2.811 1.00 95.44 83 PRO A O 1
ATOM 609 N N . GLY A 1 84 ? -4.168 -3.415 -3.218 1.00 95.94 84 GLY A N 1
ATOM 610 C CA . GLY A 1 84 ? -2.950 -3.598 -2.436 1.00 95.94 84 GLY A CA 1
ATOM 611 C C . GLY A 1 84 ? -3.219 -3.784 -0.945 1.00 95.94 84 GLY A C 1
ATOM 612 O O . GLY A 1 84 ? -2.694 -4.720 -0.348 1.00 95.94 84 GLY A O 1
ATOM 613 N N . PHE A 1 85 ? -4.122 -2.990 -0.364 1.00 96.56 85 PHE A N 1
ATOM 614 C CA . PHE A 1 85 ? -4.5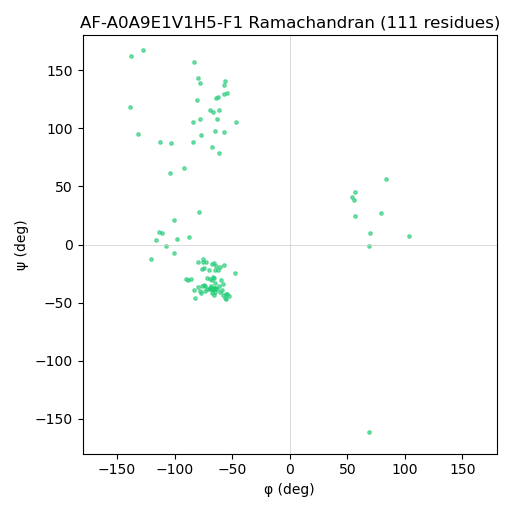57 -3.170 1.026 1.00 96.56 85 PHE A CA 1
ATOM 615 C C . PHE A 1 85 ? -5.204 -4.537 1.265 1.00 96.56 85 PHE A C 1
ATOM 617 O O . PHE A 1 85 ? -4.905 -5.206 2.252 1.00 96.56 85 PHE A O 1
ATOM 624 N N . LYS A 1 86 ? -6.033 -5.010 0.326 1.00 95.69 86 LYS A N 1
ATOM 625 C CA . LYS A 1 86 ? -6.605 -6.364 0.388 1.00 95.69 86 LYS A CA 1
ATOM 626 C C . LYS A 1 86 ? -5.534 -7.450 0.280 1.00 95.69 86 LYS A C 1
ATOM 628 O O . LYS A 1 86 ? -5.609 -8.439 1.003 1.00 95.69 86 LYS A O 1
ATOM 633 N N . ALA A 1 87 ? -4.545 -7.270 -0.594 1.00 96.00 87 ALA A N 1
ATOM 634 C CA . ALA A 1 87 ? -3.434 -8.206 -0.761 1.00 96.00 87 ALA A CA 1
ATOM 635 C C . ALA A 1 87 ? -2.516 -8.280 0.473 1.00 96.00 87 ALA A C 1
ATOM 637 O O . ALA A 1 87 ? -1.910 -9.320 0.727 1.00 96.00 87 ALA A O 1
ATOM 638 N N . GLU A 1 88 ? -2.438 -7.201 1.252 1.00 95.31 88 GLU A N 1
ATOM 639 C CA . GLU A 1 88 ? -1.738 -7.148 2.542 1.00 95.31 88 GLU A CA 1
ATOM 640 C C . GLU A 1 88 ? -2.606 -7.575 3.734 1.00 95.31 88 GLU A C 1
ATOM 642 O O . GLU A 1 88 ? -2.165 -7.478 4.875 1.00 95.31 88 GLU A O 1
ATOM 647 N N . ALA A 1 89 ? -3.826 -8.068 3.486 1.00 94.31 89 ALA A N 1
ATOM 648 C CA . ALA A 1 89 ? -4.797 -8.428 4.521 1.00 94.31 89 ALA A CA 1
ATOM 649 C C . ALA A 1 89 ? -5.142 -7.272 5.489 1.00 94.31 89 ALA A C 1
ATOM 651 O O . ALA A 1 89 ? -5.607 -7.505 6.601 1.00 94.31 89 ALA A O 1
ATOM 652 N N . ASP A 1 90 ? -4.975 -6.027 5.042 1.00 94.88 90 ASP A N 1
ATOM 653 C CA . ASP A 1 90 ? -5.290 -4.800 5.775 1.00 94.88 90 ASP A CA 1
ATOM 654 C C . ASP A 1 90 ? -6.593 -4.203 5.228 1.00 94.88 90 ASP A C 1
ATOM 656 O O . ASP A 1 90 ? -6.610 -3.124 4.640 1.00 94.88 90 ASP A O 1
ATOM 660 N N . TRP A 1 91 ? -7.702 -4.943 5.330 1.00 95.00 91 TRP A N 1
ATOM 661 C CA . TRP A 1 91 ? -8.990 -4.521 4.770 1.00 95.00 91 TRP A CA 1
ATOM 662 C C . TRP A 1 91 ? -10.170 -4.814 5.691 1.00 95.00 91 TRP A C 1
ATOM 664 O O . TRP A 1 91 ? -10.521 -5.970 5.930 1.00 95.00 91 TRP A O 1
ATOM 674 N N . CYS A 1 92 ? -10.860 -3.754 6.107 1.00 94.06 92 CYS A N 1
ATOM 675 C CA . CYS A 1 92 ? -12.089 -3.846 6.875 1.00 94.06 92 CYS A CA 1
ATOM 676 C C . CYS A 1 92 ? -13.274 -4.055 5.928 1.00 94.06 92 CYS A C 1
ATOM 678 O O . CYS A 1 92 ? -13.733 -3.129 5.252 1.00 94.06 92 CYS A O 1
ATOM 680 N N . ALA A 1 93 ? -13.816 -5.273 5.877 1.00 91.12 93 ALA A N 1
ATOM 681 C CA . ALA A 1 93 ? -14.963 -5.579 5.021 1.00 91.12 93 ALA A CA 1
ATOM 682 C C . ALA A 1 93 ? -16.242 -4.827 5.441 1.00 91.12 93 ALA A C 1
ATOM 684 O O . ALA A 1 93 ? -17.030 -4.443 4.574 1.00 91.12 93 ALA A O 1
ATOM 685 N N . GLY A 1 94 ? -16.423 -4.588 6.747 1.00 91.50 94 GLY A N 1
ATOM 686 C CA . GLY A 1 94 ? -17.598 -3.904 7.299 1.00 91.50 94 GLY A CA 1
ATOM 687 C C . GLY A 1 94 ? -17.677 -2.430 6.902 1.00 91.50 94 GLY A C 1
ATOM 688 O O . GLY A 1 94 ? -18.740 -1.954 6.513 1.00 91.50 94 GLY A O 1
ATOM 689 N N . HIS A 1 95 ? -16.539 -1.732 6.918 1.00 92.31 95 HIS A N 1
ATOM 690 C CA . HIS A 1 95 ? -16.470 -0.292 6.636 1.00 92.31 95 HIS A CA 1
ATOM 691 C C . HIS A 1 95 ? -15.851 0.050 5.277 1.00 92.31 95 HIS A C 1
ATOM 693 O O . HIS A 1 95 ? -15.798 1.220 4.908 1.00 92.31 95 HIS A O 1
ATOM 699 N N . LYS A 1 96 ? -15.428 -0.959 4.506 1.00 93.50 96 LYS A N 1
ATOM 700 C CA . LYS A 1 96 ? -14.868 -0.823 3.150 1.00 93.50 96 LYS A CA 1
ATOM 701 C C . LYS A 1 96 ? -13.692 0.158 3.073 1.00 93.50 96 LYS A C 1
ATOM 703 O O . LYS A 1 96 ? -13.576 0.924 2.119 1.00 93.50 96 LYS A O 1
ATOM 708 N N . VAL A 1 97 ? -12.825 0.107 4.074 1.00 94.69 97 VAL A N 1
ATOM 709 C CA . VAL A 1 97 ? -11.590 0.893 4.184 1.00 94.69 97 VAL A CA 1
ATOM 710 C C . VAL A 1 97 ? -10.472 -0.013 4.702 1.00 94.69 97 VAL A C 1
ATOM 712 O O . VAL A 1 97 ? -10.778 -1.072 5.257 1.00 94.69 97 VAL A O 1
ATOM 715 N N . PRO A 1 98 ? -9.190 0.354 4.546 1.00 95.69 98 PRO A N 1
ATOM 716 C CA . PRO A 1 98 ? -8.105 -0.386 5.179 1.00 95.69 98 PRO A CA 1
ATOM 717 C C . PRO A 1 98 ? -8.295 -0.476 6.693 1.00 95.69 98 PRO A C 1
ATOM 719 O O . PRO A 1 98 ? -8.727 0.509 7.293 1.00 95.69 98 PRO A O 1
ATOM 722 N N . GLU A 1 99 ? -7.987 -1.620 7.314 1.00 94.56 99 GLU A N 1
ATOM 723 C CA . GLU A 1 99 ? -8.125 -1.784 8.775 1.00 94.56 99 GLU A CA 1
ATOM 724 C C . GLU A 1 99 ? -7.307 -0.709 9.502 1.00 94.56 99 GLU A C 1
ATOM 726 O O . GLU A 1 99 ? -7.845 0.012 10.343 1.00 94.56 99 GLU A O 1
ATOM 731 N N . SER A 1 100 ? -6.064 -0.485 9.073 1.00 92.94 100 SER A N 1
ATOM 732 C CA . SER A 1 100 ? -5.155 0.561 9.566 1.00 92.94 100 SER A CA 1
ATOM 733 C C . SER A 1 100 ? -5.698 1.994 9.470 1.00 92.94 100 SER A C 1
ATOM 735 O O . SER A 1 100 ? -5.203 2.896 10.143 1.00 92.94 100 SER A O 1
ATOM 737 N N . GLN A 1 101 ? -6.726 2.222 8.651 1.00 93.62 101 GLN A N 1
ATOM 738 C CA . GLN A 1 101 ? -7.362 3.527 8.426 1.00 93.62 101 GLN A CA 1
ATOM 739 C C . GLN A 1 101 ? -8.828 3.536 8.883 1.00 93.62 101 GLN A C 1
ATOM 741 O O . GLN A 1 101 ? -9.546 4.520 8.684 1.00 93.62 101 GLN A O 1
ATOM 746 N N . CYS A 1 102 ? -9.296 2.438 9.478 1.00 93.75 102 CYS A N 1
ATOM 747 C CA . CYS A 1 102 ? -10.678 2.251 9.877 1.00 93.75 102 CYS A CA 1
ATOM 748 C C . CYS A 1 102 ? -10.926 2.886 11.247 1.00 93.75 102 CYS A C 1
ATOM 750 O O . CYS A 1 102 ? -10.830 2.223 12.278 1.00 93.75 102 CYS A O 1
ATOM 752 N N . VAL A 1 103 ? -11.283 4.173 11.260 1.00 90.06 103 VAL A N 1
ATOM 753 C CA . VAL A 1 103 ? -11.623 4.906 12.496 1.00 90.06 103 VAL A CA 1
ATOM 754 C C . VAL A 1 103 ? -12.701 4.195 13.328 1.00 90.06 103 VAL A C 1
ATOM 756 O O . VAL A 1 103 ? -12.487 4.056 14.533 1.00 90.06 103 VAL A O 1
ATOM 759 N N . PRO A 1 104 ? -13.803 3.676 12.741 1.00 89.81 104 PRO A N 1
ATOM 760 C CA . PRO A 1 104 ? -14.796 2.928 13.513 1.00 89.81 104 PRO A CA 1
ATOM 761 C C . PRO A 1 104 ? -14.229 1.679 14.202 1.00 89.81 104 PRO A C 1
ATOM 763 O O . PRO A 1 104 ? -14.688 1.324 15.278 1.00 89.81 104 PRO A O 1
ATOM 766 N N . CYS A 1 105 ? -13.208 1.029 13.630 1.00 89.62 105 CYS A N 1
ATOM 767 C CA . CYS A 1 105 ? -12.550 -0.137 14.237 1.00 89.62 105 CYS A CA 1
ATOM 768 C C . CYS A 1 105 ? -11.222 0.198 14.938 1.00 89.62 105 CYS A C 1
ATOM 770 O O . CYS A 1 105 ? -10.392 -0.685 15.145 1.00 89.62 105 CYS A O 1
ATOM 772 N N . GLY A 1 106 ? -11.011 1.469 15.305 1.00 84.62 106 GLY A N 1
ATOM 773 C CA . GLY A 1 106 ? -9.864 1.894 16.109 1.00 84.62 106 GLY A CA 1
ATOM 774 C C . GLY A 1 106 ? -8.542 2.041 15.348 1.00 84.62 106 GLY A C 1
ATOM 775 O O . GLY A 1 106 ? -7.488 1.905 15.962 1.00 84.62 106 GLY A O 1
ATOM 776 N N . ASN A 1 107 ? -8.573 2.332 14.042 1.00 83.94 107 ASN A N 1
ATOM 777 C CA . ASN A 1 107 ? -7.386 2.504 13.183 1.00 83.94 107 ASN A CA 1
ATOM 778 C C . ASN A 1 107 ? -6.452 1.277 13.178 1.00 83.94 107 ASN A C 1
ATOM 780 O O . ASN A 1 107 ? -5.234 1.406 13.303 1.00 83.94 107 ASN A O 1
ATOM 784 N N . GLY A 1 108 ? -7.024 0.080 13.056 1.00 72.19 108 GLY A N 1
ATOM 785 C CA . GLY A 1 108 ? -6.275 -1.172 12.927 1.00 72.19 108 GLY A CA 1
ATOM 786 C C . GLY A 1 108 ? -6.225 -2.019 14.194 1.00 72.19 108 GLY A C 1
ATOM 787 O O . GLY A 1 108 ? -5.525 -3.028 14.206 1.00 72.19 108 GLY A O 1
ATOM 788 N N . SER A 1 109 ? -6.967 -1.658 15.252 1.00 71.31 109 SER A N 1
ATOM 789 C CA . SER A 1 109 ? -7.111 -2.533 16.425 1.00 71.31 109 SER A CA 1
ATOM 790 C C . SER A 1 109 ? -8.051 -3.721 16.179 1.00 71.31 109 SER A C 1
ATOM 792 O O . SER A 1 109 ? -8.061 -4.658 16.973 1.00 71.31 109 SER A O 1
ATOM 794 N N . GLY A 1 110 ? -8.819 -3.713 15.080 1.00 67.44 110 GLY A N 1
ATOM 795 C CA . GLY A 1 110 ? -9.791 -4.763 14.751 1.00 67.44 110 GLY A CA 1
ATOM 796 C C . GLY A 1 110 ? -11.009 -4.775 15.682 1.00 67.44 110 GLY A C 1
ATOM 797 O O . GLY A 1 110 ? -11.819 -5.701 15.645 1.00 67.44 110 GLY A O 1
ATOM 798 N N . GLU A 1 111 ? -11.157 -3.750 16.522 1.00 67.44 111 GLU A N 1
ATOM 799 C CA . GLU A 1 111 ? -12.252 -3.610 17.475 1.00 67.44 111 GLU A CA 1
ATOM 800 C C . GLU A 1 111 ? -13.258 -2.600 16.929 1.00 67.44 111 GLU A C 1
ATOM 802 O O . GLU A 1 111 ? -13.166 -1.405 17.213 1.00 67.44 111 GLU A O 1
ATOM 807 N N . CYS A 1 112 ? -14.214 -3.069 16.131 1.00 60.22 112 CYS A N 1
ATOM 808 C CA . CYS A 1 112 ? -15.299 -2.225 15.634 1.00 60.22 112 CYS A CA 1
ATOM 809 C C . CYS A 1 112 ? -16.156 -1.722 16.807 1.00 60.22 112 CYS A C 1
ATOM 811 O O . CYS A 1 112 ? -16.854 -2.506 17.452 1.00 60.22 112 CYS A O 1
ATOM 813 N N . LYS A 1 113 ? -16.018 -0.427 17.105 1.00 62.47 113 LYS A N 1
ATOM 814 C CA . LYS A 1 113 ? -16.707 0.319 18.162 1.00 62.47 113 LYS A CA 1
ATOM 815 C C . LYS A 1 113 ? -17.916 1.065 17.609 1.00 62.47 113 LYS A C 1
ATOM 817 O O . LYS A 1 113 ? -17.852 1.543 16.455 1.00 62.47 113 LYS A O 1
#

Mean predicted aligned error: 13.79 Å

Sequence (113 aa):
MSKNIAIAIVMILLGVSGGFAYLRMSQPSETEDATVTGQCAKHQIAEAQCPW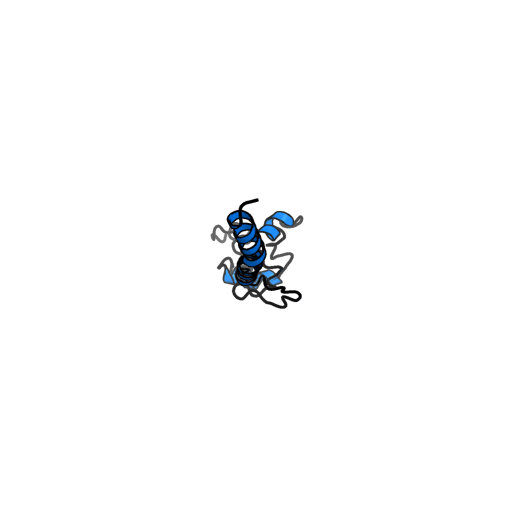CNKALVKEMGPCPEHGVPEALCSRCNAALIPGFKAEADWCAGHKVPESQCVPCGNGSGECK

pLDDT: mean 79.76, std 17.65, range [44.0, 96.56]

Radius of gyration: 26.96 Å; Cα contacts (8 Å, |Δi|>4): 117; chains: 1; bounding box: 86×28×42 Å

Solvent-accessible surface area (backbone atoms only — not comparable to full-atom values): 6758 Å² total; per-residue (Å²): 132,62,72,67,59,61,54,52,54,54,52,59,70,59,55,60,61,58,58,55,51,54,59,62,72,66,54,73,83,74,73,82,65,84,77,72,87,43,59,27,87,73,32,68,31,51,46,93,72,30,40,86,83,41,54,61,48,36,65,74,60,30,60,27,92,90,72,70,42,39,38,59,69,30,52,90,85,37,65,70,47,51,54,29,31,51,63,69,71,33,54,31,80,91,77,74,38,38,26,65,69,24,65,59,21,60,44,49,69,78,50,76,104

Foldseek 3Di:
DDPVVVVVVVCVVVVVVVVVVVVVVPPDPPPPPPDQPDQDPQQRHRPVLDCVNPVVQQVVQQADPVQRHRPSCPCVVPVSRLSNLVSVVQADPVVGDGLCRPVCCPNNVNRRD